Protein AF-A0A0N8PZG2-F1 (afdb_monomer)

pLDDT: mean 79.0, std 18.29, range [42.31, 97.0]

Secondary structure (DSSP, 8-state):
--SHHHHHHHHHTT--GGG---SS--EEEEETTEEEEESSTT--SEEEEEEGGGEEEEEESTT--HHHHTTS-PEEEEEE-

Structure (mmCIF, N/CA/C/O backbone):
data_AF-A0A0N8PZG2-F1
#
_entry.id   AF-A0A0N8PZG2-F1
#
loop_
_atom_site.group_PDB
_atom_site.id
_atom_site.type_symbol
_atom_site.label_atom_id
_atom_site.label_alt_id
_atom_site.label_comp_id
_atom_site.label_asym_id
_atom_site.label_entity_id
_atom_site.label_seq_id
_atom_site.pdbx_PDB_ins_code
_atom_site.Cartn_x
_atom_site.Cartn_y
_atom_site.Cartn_z
_atom_site.occupancy
_atom_site.B_iso_or_equiv
_atom_site.auth_seq_id
_atom_site.auth_comp_id
_atom_site.auth_asym_id
_atom_site.auth_atom_id
_atom_site.pdbx_PDB_model_num
ATOM 1 N N . MET A 1 1 ? 16.593 -34.411 -8.144 1.00 42.31 1 MET A N 1
ATOM 2 C CA . MET A 1 1 ? 15.578 -33.563 -8.811 1.00 42.31 1 MET A CA 1
ATOM 3 C C . MET A 1 1 ? 14.454 -33.236 -7.822 1.00 42.31 1 MET A C 1
ATOM 5 O O . MET A 1 1 ? 13.472 -33.956 -7.774 1.00 42.31 1 MET A O 1
ATOM 9 N N . LEU A 1 2 ? 14.603 -32.195 -6.992 1.00 47.88 2 LEU A N 1
ATOM 10 C CA . LEU A 1 2 ? 13.628 -31.827 -5.940 1.00 47.88 2 LEU A CA 1
ATOM 11 C C . LEU A 1 2 ? 13.199 -30.346 -6.024 1.00 47.88 2 LEU A C 1
ATOM 13 O O . LEU A 1 2 ? 12.911 -29.718 -5.017 1.00 47.88 2 LEU A O 1
ATOM 17 N N . ALA A 1 3 ? 13.170 -29.763 -7.227 1.00 48.81 3 ALA A N 1
ATOM 18 C CA . ALA A 1 3 ? 12.776 -28.359 -7.430 1.00 48.81 3 ALA A CA 1
ATOM 19 C C . ALA A 1 3 ? 11.427 -28.191 -8.163 1.00 48.81 3 ALA A C 1
ATOM 21 O O . ALA A 1 3 ? 10.920 -27.080 -8.288 1.00 48.81 3 ALA A O 1
ATOM 22 N N . SER A 1 4 ? 10.825 -29.283 -8.654 1.00 52.28 4 SER A N 1
ATOM 23 C CA . SER A 1 4 ? 9.630 -29.226 -9.515 1.00 52.28 4 SER A CA 1
ATOM 24 C C . SER A 1 4 ? 8.301 -29.190 -8.734 1.00 52.28 4 SER A C 1
ATOM 26 O O . SER A 1 4 ? 7.306 -28.660 -9.225 1.00 52.28 4 SER A O 1
ATOM 28 N N . SER A 1 5 ? 8.276 -29.662 -7.482 1.00 54.97 5 SER A N 1
ATOM 29 C CA . SER A 1 5 ? 7.050 -29.752 -6.670 1.00 54.97 5 SER A CA 1
ATOM 30 C C . SER A 1 5 ? 6.626 -28.422 -6.038 1.00 54.97 5 SER A C 1
ATOM 32 O O . SER A 1 5 ? 5.438 -28.111 -6.023 1.00 54.97 5 SER A O 1
ATOM 34 N N . TYR A 1 6 ? 7.572 -27.598 -5.576 1.00 53.28 6 TYR A N 1
ATOM 35 C CA . TYR A 1 6 ? 7.260 -26.302 -4.951 1.00 53.28 6 TYR A CA 1
ATOM 36 C C . TYR A 1 6 ? 6.648 -25.310 -5.943 1.00 53.28 6 TYR A C 1
ATOM 38 O O . TYR A 1 6 ? 5.698 -24.598 -5.615 1.00 53.28 6 TYR A O 1
ATOM 46 N N . ARG A 1 7 ? 7.159 -25.300 -7.179 1.00 49.22 7 ARG A N 1
ATOM 47 C CA . ARG A 1 7 ? 6.653 -24.435 -8.249 1.00 49.22 7 ARG A CA 1
ATOM 48 C C . ARG A 1 7 ? 5.236 -24.842 -8.649 1.00 49.22 7 ARG A C 1
ATOM 50 O O . ARG A 1 7 ? 4.366 -23.986 -8.682 1.00 49.22 7 ARG A O 1
ATOM 57 N N . SER A 1 8 ? 4.984 -26.143 -8.821 1.00 44.28 8 SER A N 1
ATOM 58 C CA . SER A 1 8 ? 3.654 -26.697 -9.127 1.00 44.28 8 SER A CA 1
ATOM 59 C C . SER A 1 8 ? 2.625 -26.445 -8.010 1.00 44.28 8 SER A C 1
ATOM 61 O O . SER A 1 8 ? 1.477 -26.088 -8.278 1.00 44.28 8 SER A O 1
ATOM 63 N N . PHE A 1 9 ? 3.047 -26.530 -6.744 1.00 50.66 9 PHE A N 1
ATOM 64 C CA . PHE A 1 9 ? 2.190 -26.252 -5.586 1.00 50.66 9 PHE A CA 1
ATOM 65 C C . PHE A 1 9 ? 1.819 -24.763 -5.457 1.00 50.66 9 PHE A C 1
ATOM 67 O O . PHE A 1 9 ? 0.685 -24.422 -5.111 1.00 50.66 9 PHE A O 1
ATOM 74 N N . MET A 1 10 ? 2.755 -23.862 -5.770 1.00 52.16 10 MET A N 1
ATOM 75 C CA . MET A 1 10 ? 2.484 -22.421 -5.847 1.00 52.16 10 MET A CA 1
ATOM 76 C C . MET A 1 10 ? 1.578 -22.074 -7.036 1.00 52.16 10 MET A C 1
ATOM 78 O O . MET A 1 10 ? 0.693 -21.227 -6.904 1.00 52.16 10 MET A O 1
ATOM 82 N N . ASP A 1 11 ? 1.737 -22.774 -8.160 1.00 52.06 11 ASP A N 1
ATOM 83 C CA . ASP A 1 11 ? 0.978 -22.533 -9.389 1.00 52.06 11 ASP A CA 1
ATOM 84 C C . ASP A 1 11 ? -0.485 -23.004 -9.279 1.00 52.06 11 ASP A C 1
ATOM 86 O O . ASP A 1 11 ? -1.404 -22.296 -9.699 1.00 52.06 11 ASP A O 1
ATOM 90 N N . GLN A 1 12 ? -0.743 -24.138 -8.610 1.00 47.72 12 GLN A N 1
ATOM 91 C CA . GLN A 1 12 ? -2.104 -24.632 -8.336 1.00 47.72 12 GLN A CA 1
ATOM 92 C C . GLN A 1 12 ? -2.916 -23.703 -7.424 1.00 47.72 12 GLN A C 1
ATOM 94 O O . GLN A 1 12 ? -4.134 -23.599 -7.571 1.00 47.72 12 GLN A O 1
ATOM 99 N N . ARG A 1 13 ? -2.263 -22.961 -6.520 1.00 51.41 13 ARG A N 1
ATOM 100 C CA . ARG A 1 13 ? -2.929 -21.959 -5.670 1.00 51.41 13 ARG A CA 1
ATOM 101 C C . ARG A 1 13 ? -3.412 -20.729 -6.451 1.00 51.41 13 ARG A C 1
ATOM 103 O O . ARG A 1 13 ? -4.203 -19.962 -5.898 1.00 51.41 13 ARG A O 1
ATOM 110 N N . SER A 1 14 ? -2.959 -20.528 -7.689 1.00 52.09 14 SER A N 1
ATOM 111 C CA . SER A 1 14 ? -3.279 -19.348 -8.504 1.00 52.09 14 SER A CA 1
ATOM 112 C C . SER A 1 14 ? -4.560 -19.471 -9.346 1.00 52.09 14 SER A C 1
ATOM 114 O O . SER A 1 14 ? -4.971 -18.488 -9.953 1.00 52.09 14 SER A O 1
ATOM 116 N N . ARG A 1 15 ? -5.205 -20.650 -9.377 1.00 51.12 15 ARG A N 1
ATOM 117 C CA . ARG A 1 15 ? -6.314 -20.970 -10.303 1.00 51.12 15 ARG A CA 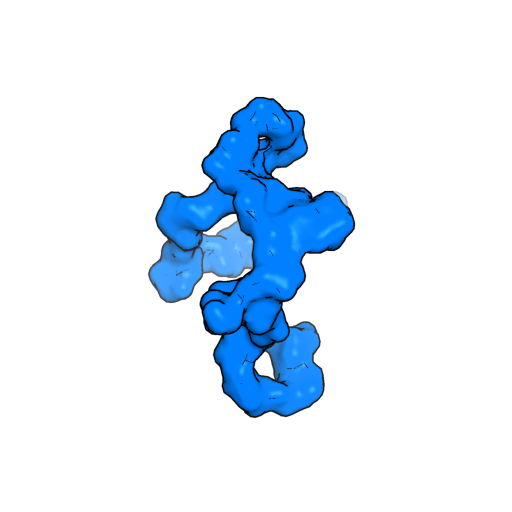1
ATOM 118 C C . ARG A 1 15 ? -7.723 -20.972 -9.690 1.00 51.12 15 ARG A C 1
ATOM 120 O O . ARG A 1 15 ? -8.659 -21.403 -10.352 1.00 51.12 15 ARG A O 1
ATOM 127 N N . ASP A 1 16 ? -7.900 -20.518 -8.449 1.00 57.19 16 ASP A N 1
ATOM 128 C CA . ASP A 1 16 ? -9.246 -20.331 -7.881 1.00 57.19 16 ASP A CA 1
ATOM 129 C C . ASP A 1 16 ? -9.893 -19.079 -8.514 1.00 57.19 16 ASP A C 1
ATOM 131 O O . ASP A 1 16 ? -9.296 -18.005 -8.435 1.00 57.19 16 ASP A O 1
ATOM 135 N N . PRO A 1 17 ? -11.090 -19.157 -9.123 1.00 48.50 17 PRO A N 1
ATOM 136 C CA . PRO A 1 17 ? -11.804 -17.992 -9.656 1.00 48.50 17 PRO A CA 1
ATOM 137 C C . PRO A 1 17 ? -12.136 -16.928 -8.595 1.00 48.50 17 PRO A C 1
ATOM 139 O O . PRO A 1 17 ? -12.254 -15.755 -8.932 1.00 48.50 17 PRO A O 1
ATOM 142 N N . ARG A 1 18 ? -12.210 -17.302 -7.304 1.00 55.09 18 ARG A N 1
ATOM 143 C CA . ARG A 1 18 ? -12.285 -16.365 -6.157 1.00 55.09 18 ARG A CA 1
ATOM 144 C C . ARG A 1 18 ? -10.938 -15.712 -5.815 1.00 55.09 18 ARG A C 1
ATOM 146 O O . ARG A 1 18 ? -10.868 -14.827 -4.971 1.00 55.09 18 ARG A O 1
ATOM 153 N N . ARG A 1 19 ? -9.860 -16.160 -6.461 1.00 54.31 19 ARG A N 1
ATOM 154 C CA . ARG A 1 19 ? -8.503 -15.596 -6.455 1.00 54.31 19 ARG A CA 1
ATOM 155 C C . ARG A 1 19 ? -8.134 -15.036 -7.831 1.00 54.31 19 ARG A C 1
ATOM 157 O O . ARG A 1 19 ? -6.950 -15.040 -8.178 1.00 54.31 19 ARG A O 1
ATOM 164 N N . SER A 1 20 ? -9.112 -14.569 -8.619 1.00 53.94 20 SER A N 1
ATOM 165 C CA . SER A 1 20 ? -8.831 -13.758 -9.809 1.00 53.94 20 SER A CA 1
ATOM 166 C C . SER A 1 20 ? -7.777 -12.723 -9.428 1.00 53.94 20 SER A C 1
ATOM 168 O O . SER A 1 20 ? -7.963 -12.029 -8.423 1.00 53.94 20 SER A O 1
ATOM 170 N N . LYS A 1 21 ? -6.649 -12.683 -10.155 1.00 53.69 21 LYS A N 1
ATOM 171 C CA . LYS A 1 21 ? -5.580 -11.716 -9.876 1.00 53.69 21 LYS A CA 1
ATOM 172 C C . LYS A 1 21 ? -6.240 -10.347 -9.662 1.00 53.69 21 LYS A C 1
ATOM 174 O O . LYS A 1 21 ? -7.063 -9.976 -10.503 1.00 53.69 21 LYS A O 1
ATOM 179 N N . PRO A 1 22 ? -5.949 -9.650 -8.547 1.00 59.81 22 PRO A N 1
ATOM 180 C CA . PRO A 1 22 ? -6.454 -8.301 -8.335 1.00 59.81 22 PRO A CA 1
ATOM 181 C C . PRO A 1 22 ? -6.218 -7.498 -9.610 1.00 59.81 22 PRO A C 1
ATOM 183 O O . PRO A 1 22 ? -5.140 -7.632 -10.195 1.00 59.81 22 PRO A O 1
ATOM 186 N N . LYS A 1 23 ? -7.234 -6.747 -10.061 1.00 57.31 23 LYS A N 1
ATOM 187 C CA . LYS A 1 23 ? -7.155 -5.986 -11.319 1.00 57.31 23 LYS A CA 1
ATOM 188 C C . LYS A 1 23 ? -5.887 -5.131 -11.373 1.00 57.31 23 LYS A C 1
ATOM 190 O O . LYS A 1 23 ? -5.257 -5.090 -12.421 1.00 57.31 23 LYS A O 1
ATOM 195 N N . ASP A 1 24 ? -5.468 -4.614 -10.218 1.00 74.12 24 ASP A N 1
ATOM 196 C CA .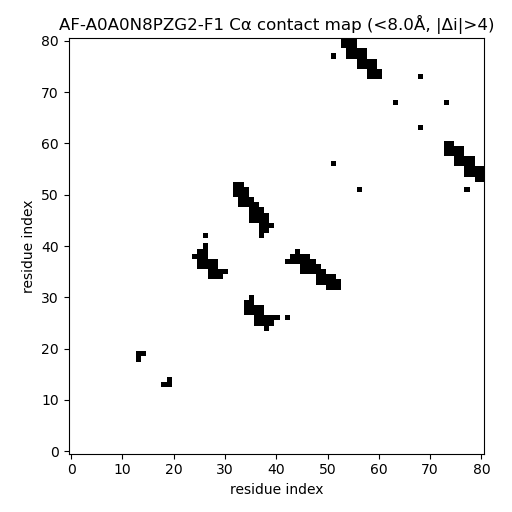 ASP A 1 24 ? -4.283 -3.780 -10.073 1.00 74.12 24 ASP A CA 1
ATOM 197 C C . ASP A 1 24 ? -3.329 -4.405 -9.042 1.00 74.12 24 ASP A C 1
ATOM 199 O O . ASP A 1 24 ? -3.581 -4.398 -7.833 1.00 74.12 24 ASP A O 1
ATOM 203 N N . ARG A 1 25 ? -2.238 -5.016 -9.520 1.00 86.50 25 ARG A N 1
ATOM 204 C CA . ARG A 1 25 ? -1.157 -5.548 -8.677 1.00 86.50 25 ARG A CA 1
A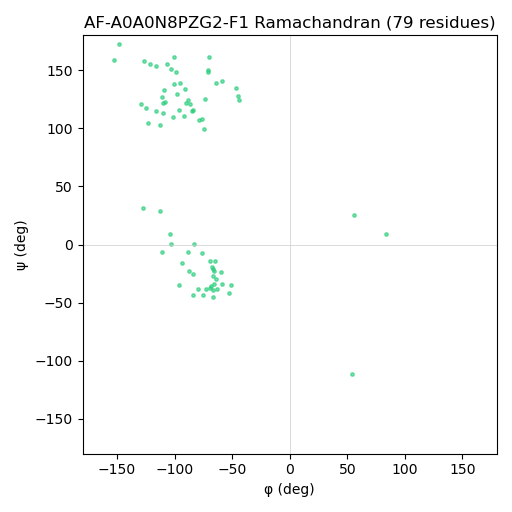TOM 205 C C . ARG A 1 25 ? 0.083 -4.690 -8.879 1.00 86.50 25 ARG A C 1
ATOM 207 O O . ARG A 1 25 ? 0.558 -4.575 -9.998 1.00 86.50 25 ARG A O 1
ATOM 214 N N . PHE A 1 26 ? 0.643 -4.205 -7.778 1.00 90.69 26 PHE A N 1
ATOM 215 C CA . PHE A 1 26 ? 1.858 -3.397 -7.773 1.00 90.69 26 PHE A CA 1
ATOM 216 C C . PHE A 1 26 ? 2.990 -4.111 -7.036 1.00 90.69 26 PHE A C 1
ATOM 218 O O . PHE A 1 26 ? 2.754 -4.913 -6.124 1.00 90.69 26 PHE A O 1
ATOM 225 N N . PHE A 1 27 ? 4.223 -3.783 -7.401 1.00 93.56 27 PHE A N 1
ATOM 226 C CA . PHE A 1 27 ? 5.377 -4.005 -6.548 1.00 93.56 27 PHE A CA 1
ATOM 227 C C . PHE A 1 27 ? 5.421 -2.896 -5.493 1.00 93.56 27 PHE A C 1
ATOM 229 O O . PHE A 1 27 ? 5.681 -1.735 -5.801 1.00 93.56 27 PHE A O 1
ATOM 236 N N . ALA A 1 28 ? 5.096 -3.246 -4.250 1.00 94.06 28 ALA A N 1
ATOM 237 C CA . ALA A 1 28 ? 4.961 -2.281 -3.170 1.00 94.06 28 ALA A CA 1
ATOM 238 C C . ALA A 1 28 ? 6.236 -2.213 -2.318 1.00 94.06 28 ALA A C 1
ATOM 240 O O . ALA A 1 28 ? 6.719 -3.239 -1.838 1.00 94.06 28 ALA A O 1
ATOM 241 N N . VAL A 1 29 ? 6.755 -1.006 -2.086 1.00 96.25 29 VAL A N 1
ATOM 242 C CA . VAL A 1 29 ? 7.932 -0.760 -1.241 1.00 96.25 29 VAL A CA 1
ATOM 243 C C . VAL A 1 29 ? 7.578 0.252 -0.161 1.00 96.25 29 VAL A C 1
ATOM 245 O O . VAL A 1 29 ? 7.263 1.404 -0.456 1.00 96.25 29 VAL A O 1
ATOM 248 N N . LEU A 1 30 ? 7.663 -0.164 1.102 1.00 96.38 30 LEU A N 1
ATOM 249 C CA . LEU A 1 30 ? 7.494 0.731 2.242 1.00 96.38 30 LEU A CA 1
ATOM 250 C C . LEU A 1 30 ? 8.831 1.408 2.563 1.00 96.38 30 LEU A C 1
ATOM 252 O O . LEU A 1 30 ? 9.790 0.745 2.960 1.00 96.38 30 LEU A O 1
ATOM 256 N N . LYS A 1 31 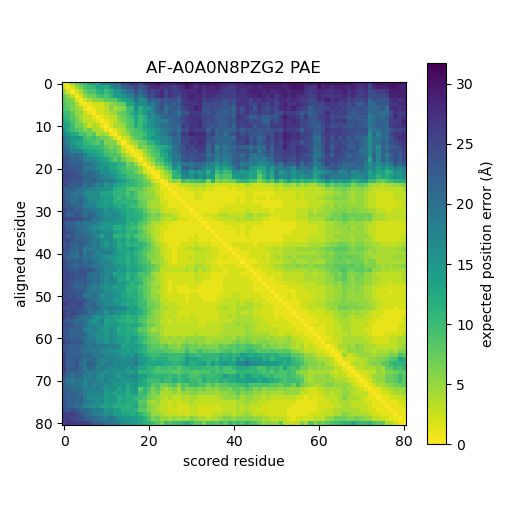? 8.896 2.732 2.403 1.00 95.31 31 LYS A N 1
ATOM 257 C CA . LYS A 1 31 ? 10.041 3.555 2.818 1.00 95.31 31 LYS A CA 1
ATOM 258 C C . LYS A 1 31 ? 9.566 4.504 3.912 1.00 95.31 31 LYS A C 1
ATOM 260 O O . LYS A 1 31 ? 8.734 5.373 3.664 1.00 95.31 31 LYS A O 1
ATOM 265 N N . GLN A 1 32 ? 10.094 4.334 5.124 1.00 95.12 32 GLN A N 1
ATOM 266 C CA . GLN A 1 32 ? 9.613 5.034 6.322 1.00 95.12 32 GLN A CA 1
ATOM 267 C C . GLN A 1 32 ? 8.097 4.836 6.511 1.00 95.12 32 GLN A C 1
ATOM 269 O O . GLN A 1 32 ? 7.663 3.722 6.789 1.00 95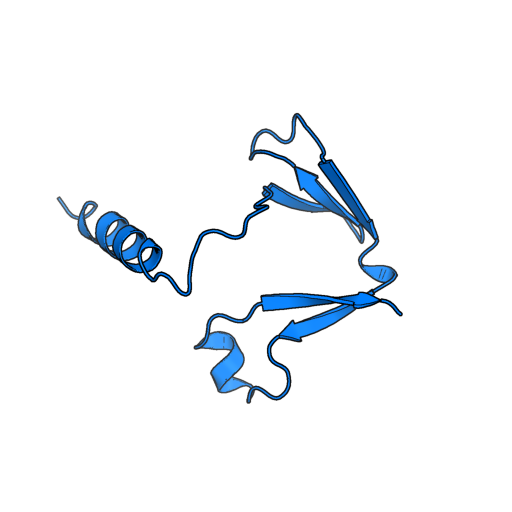.12 32 GLN A O 1
ATOM 274 N N . LYS A 1 33 ? 7.301 5.899 6.346 1.00 94.94 33 LYS A N 1
ATOM 275 C CA . LYS A 1 33 ? 5.836 5.889 6.466 1.00 94.94 33 LYS A CA 1
ATOM 276 C C . LYS A 1 33 ? 5.102 5.910 5.123 1.00 94.94 33 LYS A C 1
ATOM 278 O O . LYS A 1 33 ? 3.876 5.918 5.106 1.00 94.94 33 LYS A O 1
ATOM 283 N N . THR A 1 34 ? 5.830 5.917 4.009 1.00 96.62 34 THR A N 1
ATOM 284 C CA . THR A 1 34 ? 5.244 6.033 2.672 1.00 96.62 34 THR A CA 1
ATOM 285 C C . THR A 1 34 ? 5.344 4.706 1.931 1.00 96.62 34 THR A C 1
ATOM 287 O O . THR A 1 34 ? 6.438 4.165 1.745 1.00 96.62 34 THR A O 1
ATOM 290 N N . LEU A 1 35 ? 4.201 4.179 1.496 1.00 97.00 35 LEU A N 1
ATOM 291 C CA . LEU A 1 35 ? 4.101 2.985 0.666 1.00 97.00 35 LEU A CA 1
ATOM 292 C C . LEU A 1 35 ? 4.099 3.392 -0.807 1.00 97.00 35 LEU A C 1
ATOM 294 O O . LEU A 1 35 ? 3.144 3.994 -1.293 1.00 97.00 35 LEU A O 1
ATOM 298 N N . PHE A 1 36 ? 5.173 3.066 -1.513 1.00 96.56 36 PHE A N 1
ATOM 299 C CA . PHE A 1 36 ? 5.304 3.306 -2.945 1.00 96.56 36 PHE A CA 1
ATOM 300 C C . PHE A 1 36 ? 4.806 2.095 -3.723 1.00 96.56 36 PHE A C 1
ATOM 302 O O . PHE A 1 36 ? 5.174 0.967 -3.399 1.00 96.56 36 PHE A O 1
ATOM 309 N N . LEU A 1 37 ? 3.998 2.333 -4.748 1.00 95.19 37 LEU A N 1
ATOM 310 C CA . LEU A 1 37 ? 3.448 1.321 -5.637 1.00 95.19 37 LEU A CA 1
ATOM 311 C C . LEU A 1 37 ? 4.104 1.474 -7.007 1.00 95.19 37 LEU A C 1
ATOM 313 O O . LEU A 1 37 ? 3.896 2.484 -7.675 1.00 95.19 37 LEU A O 1
ATOM 317 N N . TYR A 1 38 ? 4.893 0.486 -7.415 1.00 94.19 38 TYR A N 1
ATOM 318 C CA . TYR A 1 38 ? 5.538 0.433 -8.726 1.00 94.19 38 TYR A CA 1
ATOM 319 C C . TYR A 1 38 ? 4.860 -0.606 -9.617 1.00 94.19 38 TYR A C 1
ATOM 321 O O . TYR A 1 38 ? 4.280 -1.572 -9.117 1.00 94.19 38 TYR A O 1
ATOM 329 N N . GLU A 1 39 ? 4.968 -0.453 -10.934 1.00 90.94 39 GLU A N 1
ATOM 330 C CA . GLU A 1 39 ? 4.458 -1.460 -11.875 1.00 90.94 39 GLU A CA 1
ATOM 331 C C . GLU A 1 39 ? 5.233 -2.791 -11.780 1.00 90.94 39 GLU A C 1
ATOM 333 O O . GLU A 1 39 ? 4.650 -3.870 -11.887 1.00 90.94 39 GLU A O 1
ATOM 338 N N . GLY A 1 40 ? 6.539 -2.728 -11.495 1.00 89.94 40 GLY A N 1
ATOM 339 C CA . GLY A 1 40 ? 7.420 -3.894 -11.436 1.00 89.94 40 GLY A CA 1
ATOM 340 C C . GLY A 1 40 ? 8.556 -3.774 -10.420 1.00 89.94 40 GLY A C 1
ATOM 341 O O . GLY A 1 40 ? 8.778 -2.725 -9.815 1.00 89.94 40 GLY A O 1
ATOM 342 N N . GLU A 1 41 ? 9.286 -4.877 -10.238 1.00 94.56 41 GLU A N 1
ATOM 343 C CA . GLU A 1 41 ? 10.345 -5.015 -9.221 1.00 94.56 41 GLU A CA 1
ATOM 344 C C . GLU A 1 41 ? 11.552 -4.093 -9.464 1.00 94.56 41 GLU A C 1
ATOM 346 O O . GLU A 1 41 ? 12.235 -3.709 -8.515 1.00 94.56 41 GLU A O 1
ATOM 351 N N . GLU A 1 42 ? 11.753 -3.664 -10.713 1.00 94.44 42 GLU A N 1
ATOM 352 C CA . GLU A 1 42 ? 12.795 -2.711 -11.121 1.00 94.44 42 GLU A CA 1
ATOM 353 C C . GLU A 1 42 ? 12.608 -1.309 -10.513 1.00 94.44 42 GLU A C 1
ATOM 355 O O . GLU A 1 42 ? 13.522 -0.490 -10.561 1.00 94.44 42 GLU A O 1
ATOM 360 N N . GLN A 1 43 ? 11.428 -1.005 -9.951 1.00 92.88 43 GLN A N 1
ATOM 361 C CA . GLN A 1 43 ? 11.093 0.301 -9.361 1.00 92.88 43 GLN A CA 1
ATOM 362 C C . GLN A 1 43 ? 11.267 1.496 -10.324 1.00 92.88 43 GLN A C 1
ATOM 364 O O . GLN A 1 43 ? 11.464 2.627 -9.882 1.00 92.88 43 GLN A O 1
ATOM 369 N N . ALA A 1 44 ? 11.179 1.260 -11.638 1.00 91.50 44 ALA A N 1
ATOM 370 C CA . ALA A 1 44 ? 11.349 2.297 -12.657 1.00 91.50 44 ALA A CA 1
ATOM 371 C C . ALA A 1 44 ? 10.129 3.229 -12.761 1.00 91.50 44 ALA A C 1
ATOM 373 O O . ALA A 1 44 ? 10.280 4.448 -12.824 1.00 91.50 44 ALA A O 1
ATOM 374 N N . GLU A 1 45 ? 8.920 2.663 -12.730 1.00 90.50 45 GLU A N 1
ATOM 375 C CA . GLU A 1 45 ? 7.668 3.405 -12.905 1.00 90.50 45 GLU A CA 1
ATOM 376 C C . GLU A 1 45 ? 6.857 3.402 -11.606 1.00 90.50 45 GLU A C 1
ATOM 378 O O . GLU A 1 45 ? 6.255 2.394 -11.225 1.00 90.50 45 GLU A O 1
ATOM 383 N N . CYS A 1 46 ? 6.888 4.529 -10.887 1.00 94.31 46 CYS A N 1
ATOM 384 C CA . CYS A 1 46 ? 6.106 4.731 -9.669 1.00 94.31 46 CYS A CA 1
ATOM 385 C C . CYS A 1 46 ? 4.693 5.191 -10.029 1.00 94.31 46 CYS A C 1
ATOM 387 O O . CYS A 1 46 ? 4.505 6.295 -10.537 1.00 94.31 46 CYS A O 1
ATOM 389 N N . TRP A 1 47 ? 3.700 4.370 -9.706 1.00 93.94 47 TRP A N 1
ATOM 390 C CA . TRP A 1 47 ? 2.294 4.651 -9.967 1.00 93.94 47 TRP A CA 1
ATOM 391 C C . TRP A 1 47 ? 1.664 5.523 -8.876 1.00 93.94 47 TRP A C 1
ATOM 393 O O . TRP A 1 47 ? 0.955 6.481 -9.171 1.00 93.94 47 TRP A O 1
ATOM 403 N N . ALA A 1 48 ? 1.950 5.225 -7.604 1.00 93.62 48 ALA A N 1
ATOM 404 C CA . ALA A 1 48 ? 1.453 6.011 -6.477 1.00 93.62 48 ALA A CA 1
ATOM 405 C C . ALA A 1 48 ? 2.378 5.944 -5.260 1.00 93.62 48 ALA A C 1
ATOM 407 O O . ALA A 1 48 ? 3.151 5.001 -5.088 1.00 93.62 48 ALA A O 1
ATOM 408 N N . ALA A 1 49 ? 2.245 6.936 -4.381 1.00 95.56 49 ALA A N 1
ATOM 409 C CA . ALA A 1 49 ? 2.877 6.974 -3.071 1.00 95.56 49 ALA A CA 1
ATOM 410 C C . ALA A 1 49 ? 1.814 7.297 -2.013 1.00 95.56 49 ALA A C 1
ATOM 412 O O . ALA A 1 49 ? 1.155 8.332 -2.088 1.00 95.56 49 ALA A O 1
ATOM 413 N N . ILE A 1 50 ? 1.636 6.403 -1.043 1.00 95.25 50 ILE A N 1
ATOM 414 C CA . ILE A 1 50 ? 0.588 6.490 -0.021 1.00 95.25 50 ILE A CA 1
ATOM 415 C C . ILE A 1 50 ? 1.245 6.790 1.327 1.00 95.25 50 ILE A C 1
ATOM 417 O O . ILE A 1 50 ? 2.070 6.001 1.783 1.00 95.25 50 ILE A O 1
ATOM 421 N N . ASP A 1 51 ? 0.881 7.897 1.986 1.00 95.69 51 ASP A N 1
ATOM 422 C CA . ASP A 1 51 ? 1.281 8.140 3.382 1.00 95.69 51 ASP A CA 1
ATOM 423 C C . ASP A 1 51 ? 0.460 7.235 4.309 1.00 95.69 51 ASP A C 1
ATOM 425 O O . ASP A 1 51 ? -0.697 7.509 4.630 1.00 95.69 51 ASP A O 1
ATOM 429 N N . VAL A 1 52 ? 1.061 6.127 4.737 1.00 95.81 52 VAL A N 1
ATOM 430 C CA . VAL A 1 52 ? 0.410 5.120 5.581 1.00 95.81 52 VAL A CA 1
ATOM 431 C C . VAL A 1 52 ? 0.093 5.690 6.963 1.00 95.81 52 VAL A C 1
ATOM 433 O O . VAL A 1 52 ? -0.886 5.280 7.576 1.00 95.81 52 VAL A O 1
ATOM 436 N N . ALA A 1 53 ? 0.852 6.681 7.445 1.00 93.75 53 ALA A N 1
ATOM 437 C CA . ALA A 1 53 ? 0.590 7.289 8.751 1.00 93.75 53 ALA A CA 1
ATOM 438 C C . ALA A 1 53 ? -0.729 8.081 8.796 1.00 93.75 53 ALA A C 1
ATOM 440 O O . ALA A 1 53 ? -1.247 8.328 9.887 1.00 93.75 53 ALA A O 1
ATOM 441 N N . ALA A 1 54 ? -1.266 8.461 7.633 1.00 95.25 54 ALA A N 1
ATOM 442 C CA . ALA A 1 54 ? -2.562 9.121 7.495 1.00 95.25 54 ALA A CA 1
ATOM 443 C C . ALA A 1 54 ? -3.755 8.142 7.480 1.00 95.25 54 ALA A C 1
ATOM 445 O O . ALA A 1 54 ? -4.893 8.582 7.357 1.00 95.25 54 ALA A O 1
ATOM 446 N N . HIS A 1 55 ? -3.505 6.835 7.603 1.00 96.25 55 HIS A N 1
ATOM 447 C CA . HIS A 1 55 ? -4.521 5.789 7.530 1.00 96.25 55 HIS A CA 1
ATOM 448 C C . HIS A 1 55 ? -4.549 4.962 8.818 1.00 96.25 55 HIS A C 1
ATOM 450 O O . HIS A 1 55 ? -3.543 4.841 9.525 1.00 96.25 55 HIS A O 1
ATOM 456 N N . ASP A 1 56 ? -5.692 4.344 9.093 1.00 96.06 56 ASP A N 1
ATOM 457 C CA . ASP A 1 56 ? 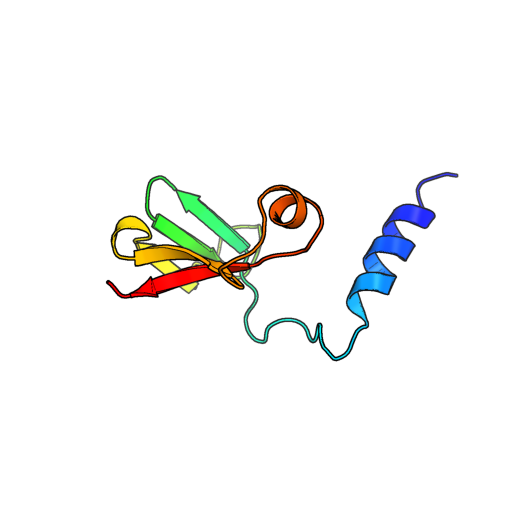-5.781 3.254 10.056 1.00 96.06 56 ASP A CA 1
ATOM 458 C C . ASP A 1 56 ? -5.469 1.932 9.358 1.00 96.06 56 ASP A C 1
ATOM 460 O O . ASP A 1 56 ? -6.110 1.549 8.378 1.00 96.06 56 ASP A O 1
ATOM 464 N N . VAL A 1 57 ? -4.435 1.249 9.849 1.00 93.06 57 VAL A N 1
ATOM 465 C CA . VAL A 1 57 ? -3.942 -0.008 9.281 1.00 93.06 57 VAL A CA 1
ATOM 466 C C . VAL A 1 57 ? -4.558 -1.164 10.052 1.00 93.06 57 VAL A C 1
ATOM 468 O O . VAL A 1 57 ? -4.278 -1.332 11.239 1.00 93.06 57 VAL A O 1
ATOM 471 N N . VAL A 1 58 ? -5.367 -1.979 9.379 1.00 93.12 58 VAL A N 1
ATOM 472 C CA . VAL A 1 58 ? -6.025 -3.140 9.992 1.00 93.12 58 VAL A CA 1
ATOM 473 C C . VAL A 1 58 ? -5.744 -4.417 9.210 1.00 93.12 58 VAL A C 1
ATOM 475 O O . VAL A 1 58 ? -5.401 -4.391 8.027 1.00 93.12 58 VAL A O 1
ATOM 478 N N . ILE A 1 59 ? -5.888 -5.557 9.882 1.00 91.19 59 ILE A N 1
ATOM 479 C CA . ILE A 1 59 ? -5.887 -6.861 9.225 1.00 91.19 59 ILE A CA 1
ATOM 480 C C . ILE A 1 59 ? -7.331 -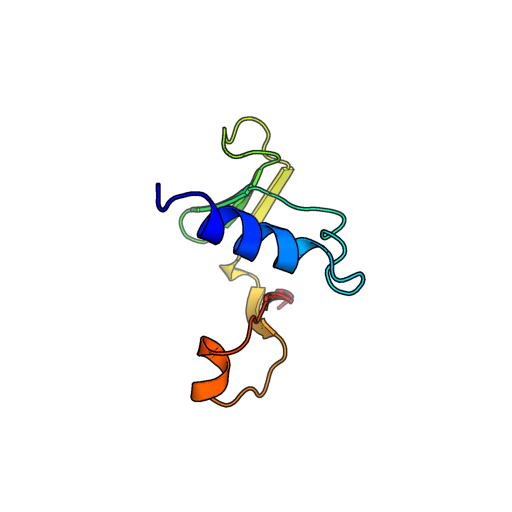7.202 8.859 1.00 91.19 59 ILE A C 1
ATOM 482 O O . ILE A 1 59 ? -8.188 -7.284 9.735 1.00 91.19 59 ILE A O 1
ATOM 486 N N . TYR A 1 60 ? -7.582 -7.428 7.572 1.00 88.12 60 TYR A N 1
ATOM 487 C CA . TYR A 1 60 ? -8.887 -7.799 7.042 1.00 88.12 60 TYR A CA 1
ATOM 488 C C . TYR A 1 60 ? -8.983 -9.317 6.765 1.00 88.12 60 TYR A C 1
ATOM 490 O O . TYR A 1 60 ? -8.055 -9.899 6.181 1.00 88.12 60 TYR A O 1
ATOM 498 N N . PRO A 1 61 ? -10.115 -9.969 7.093 1.00 88.81 61 PRO A N 1
ATOM 499 C CA . PRO A 1 61 ? -11.238 -9.415 7.852 1.00 88.81 61 PRO A CA 1
ATOM 500 C C . PRO A 1 61 ? -10.867 -9.211 9.326 1.00 88.81 61 PRO A C 1
ATOM 502 O O . PRO A 1 61 ? -10.044 -9.947 9.871 1.00 88.81 61 PRO A O 1
ATOM 505 N N . GLU A 1 62 ? -11.478 -8.217 9.962 1.00 87.75 62 GLU A N 1
ATOM 506 C CA . GLU A 1 62 ? -11.287 -7.957 11.390 1.00 87.75 62 GLU A CA 1
ATOM 507 C C . GLU A 1 62 ? -11.938 -9.053 12.254 1.00 87.75 62 GLU A C 1
ATOM 509 O O . GLU A 1 62 ? -12.812 -9.792 11.800 1.00 87.75 62 GLU A O 1
ATOM 514 N N . GLY A 1 63 ? -11.518 -9.155 13.518 1.00 86.88 63 GLY A N 1
ATOM 515 C CA . GLY A 1 63 ? -12.092 -10.105 14.480 1.00 86.88 63 GLY A CA 1
ATOM 516 C C . GLY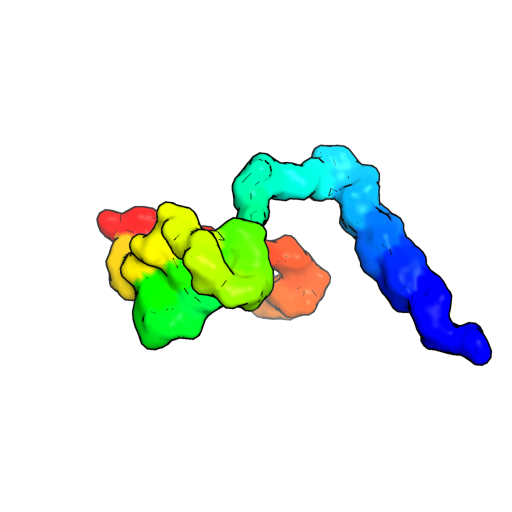 A 1 63 ? -11.520 -11.526 14.422 1.00 86.88 63 GLY A C 1
ATOM 517 O O . GLY A 1 63 ? -12.039 -12.412 15.099 1.00 86.88 63 GLY A O 1
ATOM 518 N N . ASN A 1 64 ? -10.449 -11.758 13.655 1.00 83.06 64 ASN A N 1
ATOM 519 C CA . ASN A 1 64 ? -9.724 -13.030 13.700 1.00 83.06 64 ASN A CA 1
ATOM 520 C C . ASN A 1 64 ? -9.082 -13.243 15.077 1.00 83.06 64 ASN A C 1
ATOM 522 O O . ASN A 1 64 ? -8.495 -12.328 15.656 1.00 83.06 64 ASN A O 1
ATOM 526 N N . VAL A 1 65 ? -9.150 -14.477 15.572 1.00 81.94 65 VAL A N 1
ATOM 527 C CA . VAL A 1 65 ? -8.433 -14.897 16.783 1.00 81.94 65 VAL A CA 1
ATOM 528 C C . VAL A 1 65 ? -6.932 -14.968 16.477 1.00 81.94 65 VAL A C 1
ATOM 530 O O . VAL A 1 65 ? -6.557 -15.303 15.356 1.00 81.94 65 VAL A O 1
ATOM 533 N N . ASP A 1 66 ? -6.068 -14.704 17.457 1.00 79.69 66 ASP A N 1
ATOM 534 C CA . ASP A 1 66 ? -4.614 -14.554 17.251 1.00 79.69 66 ASP A CA 1
ATOM 535 C C . ASP A 1 66 ? -3.967 -15.744 16.503 1.00 79.69 66 ASP A C 1
ATOM 537 O O . ASP A 1 66 ? -3.222 -15.573 15.540 1.00 79.69 66 ASP A O 1
ATOM 541 N N . GLY A 1 67 ? -4.363 -16.977 16.840 1.00 73.81 67 GLY A N 1
ATOM 542 C CA . GLY A 1 67 ? -3.898 -18.186 16.146 1.00 73.81 67 GLY A CA 1
ATOM 543 C C . GLY A 1 67 ? -4.362 -18.312 14.687 1.00 73.81 67 GLY A C 1
ATOM 544 O O . GLY A 1 67 ? -3.737 -19.021 13.900 1.00 73.81 67 GLY A O 1
ATOM 545 N N . GLU A 1 68 ? -5.430 -17.621 14.289 1.00 76.44 68 GLU A N 1
ATOM 546 C CA . GLU A 1 68 ? -5.925 -17.624 12.910 1.00 76.44 68 GLU A CA 1
ATOM 547 C C . GLU A 1 68 ? -5.203 -16.615 12.011 1.00 76.44 68 GLU A C 1
ATOM 549 O O . GLU A 1 68 ? -5.126 -16.847 10.801 1.00 76.44 68 GLU A O 1
ATOM 554 N N . LEU A 1 69 ? -4.637 -15.544 12.584 1.00 73.75 69 LEU A N 1
ATOM 555 C CA . LEU A 1 69 ? -3.894 -14.514 11.846 1.00 73.75 69 LEU A CA 1
ATOM 556 C C . LEU A 1 69 ? -2.697 -15.097 11.085 1.00 73.75 69 LEU A C 1
ATOM 558 O O . LEU A 1 69 ? -2.381 -14.641 9.988 1.00 73.75 69 LEU A O 1
ATOM 562 N N . TYR A 1 70 ? -2.056 -16.124 11.647 1.00 71.38 70 TYR A N 1
ATOM 563 C CA . TYR A 1 70 ? -0.867 -16.759 11.071 1.00 71.38 70 TYR A CA 1
ATOM 564 C C . TYR A 1 70 ? -1.179 -17.982 10.199 1.00 71.38 70 TYR A C 1
ATOM 566 O O . TYR A 1 70 ? -0.331 -18.426 9.424 1.00 71.38 70 TYR A O 1
ATOM 574 N N . VAL A 1 71 ? -2.389 -18.538 10.311 1.00 78.81 71 VAL A N 1
ATOM 575 C CA . VAL A 1 71 ? -2.806 -19.742 9.572 1.00 78.81 71 VAL A CA 1
ATOM 576 C C . VAL A 1 71 ? -3.569 -19.377 8.298 1.00 78.81 71 VAL A C 1
ATOM 578 O O . VAL A 1 71 ? -3.444 -20.063 7.278 1.00 78.81 71 VAL A O 1
ATOM 581 N N . LYS A 1 72 ? -4.357 -18.296 8.327 1.00 77.06 72 LYS A N 1
ATOM 582 C CA . LYS A 1 72 ? -5.156 -17.836 7.187 1.00 77.06 72 LYS A CA 1
ATOM 583 C C . LYS A 1 72 ? -4.440 -16.709 6.450 1.00 77.06 72 LYS A C 1
ATOM 585 O O . LYS A 1 72 ? -3.733 -15.895 7.029 1.00 77.06 72 LYS A O 1
ATOM 590 N N . ARG A 1 73 ? -4.653 -16.641 5.135 1.00 76.50 73 ARG A N 1
ATOM 591 C CA . ARG A 1 73 ? -4.194 -15.501 4.339 1.00 76.50 73 ARG A CA 1
ATOM 592 C C . ARG A 1 73 ? -5.131 -14.327 4.596 1.00 76.50 73 ARG A C 1
ATOM 594 O O . ARG A 1 73 ? -6.260 -14.342 4.113 1.00 76.50 73 ARG A O 1
ATOM 601 N N . THR A 1 74 ? -4.647 -13.338 5.325 1.00 84.56 74 THR A N 1
ATOM 602 C CA . THR A 1 74 ? -5.340 -12.076 5.575 1.00 84.56 74 THR A CA 1
ATOM 603 C C . THR A 1 74 ? -4.794 -10.977 4.664 1.00 84.56 74 THR A C 1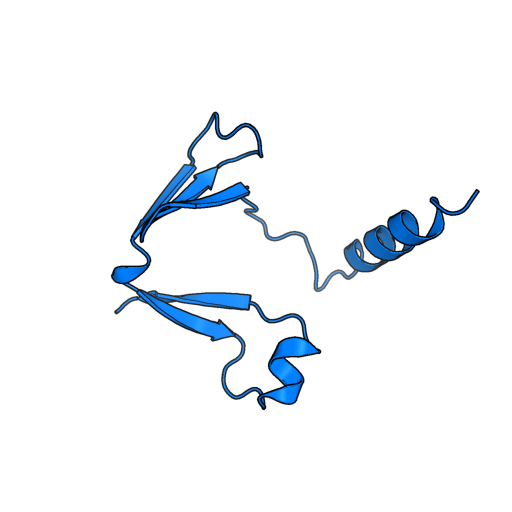
ATOM 605 O O . THR A 1 74 ? -3.725 -11.120 4.058 1.00 84.56 74 THR A O 1
ATOM 608 N N . ALA A 1 75 ? -5.561 -9.903 4.503 1.00 87.25 75 ALA A N 1
ATOM 609 C CA . ALA A 1 75 ? -5.112 -8.703 3.807 1.00 87.25 75 ALA A CA 1
ATOM 610 C C . ALA A 1 75 ? -4.762 -7.617 4.826 1.00 87.25 75 ALA A C 1
ATOM 612 O O . ALA A 1 75 ? -5.341 -7.570 5.907 1.00 87.25 75 ALA A O 1
ATOM 613 N N . ILE A 1 76 ? -3.834 -6.735 4.465 1.00 90.44 76 ILE A N 1
ATOM 614 C CA . ILE A 1 76 ? -3.675 -5.455 5.154 1.00 90.44 76 ILE A CA 1
ATOM 615 C C . ILE A 1 76 ? -4.606 -4.473 4.450 1.00 90.44 76 ILE A C 1
ATOM 617 O O . ILE A 1 76 ? -4.521 -4.313 3.232 1.00 90.44 76 ILE A O 1
ATOM 621 N N . GLU A 1 77 ? -5.494 -3.846 5.208 1.00 93.00 77 GLU A N 1
ATOM 622 C CA . GLU A 1 77 ? -6.406 -2.816 4.728 1.00 93.00 77 GLU A CA 1
ATOM 623 C C . GLU A 1 77 ? -5.975 -1.459 5.294 1.00 93.00 77 GLU A C 1
ATOM 625 O O . GLU A 1 77 ? -5.677 -1.335 6.483 1.00 93.00 77 GLU A O 1
ATOM 630 N N . LEU A 1 78 ? -5.919 -0.450 4.422 1.00 94.25 78 LEU A N 1
ATOM 631 C CA . LEU A 1 78 ? -5.667 0.941 4.788 1.00 94.25 78 LEU A CA 1
ATOM 632 C C . LEU A 1 78 ? -7.003 1.681 4.778 1.00 94.25 78 LEU A C 1
ATOM 634 O O . LEU A 1 78 ? -7.578 1.896 3.710 1.00 94.25 78 LEU A O 1
ATOM 638 N N . LYS A 1 79 ? -7.499 2.064 5.954 1.00 94.31 79 LYS A N 1
ATOM 639 C CA . LYS A 1 79 ? -8.740 2.829 6.097 1.00 94.31 79 LYS A CA 1
ATOM 640 C C . LYS A 1 79 ? -8.438 4.327 6.199 1.00 94.31 79 LYS A C 1
ATOM 642 O O . LYS A 1 79 ? -7.474 4.692 6.875 1.00 94.31 79 LYS A O 1
ATOM 647 N N . PRO A 1 80 ? -9.225 5.200 5.550 1.00 91.94 80 PRO A N 1
ATOM 648 C CA . PRO A 1 80 ? -9.124 6.639 5.775 1.00 91.94 80 PRO A CA 1
ATOM 649 C C . PRO A 1 80 ? -9.371 6.967 7.252 1.00 91.94 80 PRO A C 1
ATOM 651 O O . PRO A 1 80 ? -10.257 6.362 7.858 1.00 91.94 80 PRO A O 1
ATOM 654 N N . ARG A 1 81 ? -8.606 7.914 7.802 1.00 85.19 81 ARG A N 1
ATOM 655 C CA . ARG A 1 81 ? -8.907 8.550 9.093 1.00 85.19 81 ARG A CA 1
ATOM 656 C C . ARG A 1 81 ? -9.860 9.724 8.945 1.00 85.19 81 ARG A C 1
ATOM 658 O O . ARG A 1 81 ? -9.807 10.389 7.885 1.00 85.19 81 ARG A O 1
#

Organism: Rhodotorula graminis (strain WP1) (NCBI:txid578459)

Foldseek 3Di:
DPPPVVVVVVVVVCPDPVNPPPPDDFDWDDDPQKIWGHNDPVSPRTPDIDRLVQWDWDWPPPDDDPVVSVVDDIDIDTHGD

Sequence (81 aa):
MLASSYRSFMDQRSRDPRRSKPKDRFFAVLKQKTLFLYEGEEQAECWAAIDVAAHDVVIYPEGNVDGELYVKRTAIELKPR

Solvent-accessible surface area (backbone atoms only — not comparable to full-atom values): 5202 Å² total; per-residue (Å²): 142,88,70,67,62,65,56,53,57,59,55,63,70,59,71,46,79,94,50,56,74,63,94,79,72,59,37,73,47,76,54,94,56,34,39,32,30,11,73,42,89,84,60,81,53,73,75,47,75,42,62,50,79,65,33,49,78,44,60,38,75,72,89,67,54,78,79,46,62,82,74,47,92,66,43,83,41,77,39,85,113

Mean predicted aligned error: 10.8 Å

Radius of gyration: 16.18 Å; Cα contacts (8 Å, |Δi|>4): 89; chains: 1; bounding box: 28×43×30 Å

Nearest PDB structures (foldseek):
  2w2w-assembly9_I  TM=7.063E-01  e=1.430E-02  Homo sapiens
  2w2w-assembly10_J  TM=7.062E-01  e=1.523E-02  Homo sapiens
  5a3f-assembly1_A  TM=8.221E-01  e=3.284E-01  Homo sapiens
  8sxz-assembly1_b  TM=7.388E-01  e=8.951E-01  Homo sapiens
  8sz7-assembly1_g  TM=6.805E-01  e=1.675E+00  Homo sapiens